Protein AF-A0A1G7FJW1-F1 (afdb_monomer)

Radius of gyration: 25.82 Å; Cα contacts (8 Å, |Δi|>4): 1; chains: 1; bounding box: 65×16×59 Å

Mean predicted aligned error: 11.9 Å

pLDDT: mean 80.2, std 13.37, range [44.41, 96.81]

Structure (mmCIF, N/CA/C/O backbone):
data_AF-A0A1G7FJW1-F1
#
_entry.id   AF-A0A1G7FJW1-F1
#
loop_
_atom_site.group_PDB
_atom_site.id
_atom_site.type_symbol
_atom_site.label_atom_id
_atom_site.label_alt_id
_atom_site.label_comp_id
_atom_site.label_asym_id
_atom_site.label_entity_id
_atom_site.label_seq_id
_atom_site.pdbx_PDB_ins_code
_atom_site.Cartn_x
_atom_site.Cartn_y
_atom_site.Cartn_z
_atom_site.occupancy
_atom_site.B_iso_or_equiv
_atom_site.auth_seq_id
_atom_site.auth_comp_id
_atom_site.auth_asym_id
_atom_site.auth_atom_id
_atom_site.pdbx_PDB_model_num
ATOM 1 N N . MET A 1 1 ? 31.245 3.807 -36.410 1.00 44.41 1 MET A N 1
ATOM 2 C CA . MET A 1 1 ? 31.666 4.457 -35.151 1.00 44.41 1 MET A CA 1
ATOM 3 C C . MET A 1 1 ? 30.658 4.081 -34.075 1.00 44.41 1 MET A C 1
ATOM 5 O O . MET A 1 1 ? 29.530 4.543 -34.138 1.00 44.41 1 MET A O 1
ATOM 9 N N . LEU A 1 2 ? 31.007 3.149 -33.186 1.00 54.72 2 LEU A N 1
ATOM 10 C CA . LEU A 1 2 ? 30.126 2.671 -32.113 1.00 54.72 2 LEU A CA 1
ATOM 11 C C . LEU A 1 2 ? 30.255 3.618 -30.915 1.00 54.72 2 LEU A C 1
ATOM 13 O O . LEU A 1 2 ? 31.334 3.735 -30.340 1.00 54.72 2 LEU A O 1
ATOM 17 N N . SER A 1 3 ? 29.178 4.329 -30.586 1.00 57.41 3 SER A N 1
ATOM 18 C CA . SER A 1 3 ? 29.148 5.321 -29.508 1.00 57.41 3 SER A CA 1
ATOM 19 C C . SER A 1 3 ? 29.236 4.643 -28.129 1.00 57.41 3 SER A C 1
ATOM 21 O O . SER A 1 3 ? 28.311 3.925 -27.751 1.00 57.41 3 SER A O 1
ATOM 23 N N . PRO A 1 4 ? 30.284 4.901 -27.325 1.00 59.19 4 PRO A N 1
ATOM 24 C CA . PRO A 1 4 ? 30.496 4.245 -26.028 1.00 59.19 4 PRO A CA 1
ATOM 25 C C . PRO A 1 4 ? 29.554 4.743 -24.913 1.00 59.19 4 PRO A C 1
ATOM 27 O O . PRO A 1 4 ? 29.597 4.242 -23.794 1.00 59.19 4 PRO A O 1
ATOM 30 N N . HIS A 1 5 ? 28.696 5.730 -25.191 1.00 55.62 5 HIS A N 1
ATOM 31 C CA . HIS A 1 5 ? 27.776 6.317 -24.208 1.00 55.62 5 HIS A CA 1
ATOM 32 C C . HIS A 1 5 ? 26.496 5.500 -23.966 1.00 55.62 5 HIS A C 1
ATOM 34 O O . HIS A 1 5 ? 25.873 5.662 -22.919 1.00 55.62 5 HIS A O 1
ATOM 40 N N . ALA A 1 6 ? 26.113 4.603 -24.881 1.00 57.12 6 ALA A N 1
ATOM 41 C CA . ALA A 1 6 ? 24.883 3.815 -24.745 1.00 57.12 6 ALA A CA 1
ATOM 42 C C . ALA A 1 6 ? 24.952 2.804 -23.581 1.00 57.12 6 ALA A C 1
ATOM 44 O O . ALA A 1 6 ? 23.977 2.602 -22.860 1.00 57.12 6 ALA A O 1
ATOM 45 N N . SER A 1 7 ? 26.130 2.221 -23.342 1.00 59.19 7 SER A N 1
ATOM 46 C CA . SER A 1 7 ? 26.336 1.193 -22.314 1.00 59.19 7 SER A CA 1
ATOM 47 C C . SER A 1 7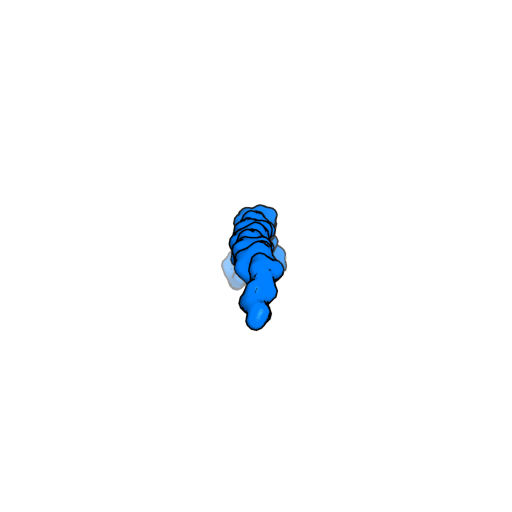 ? 26.280 1.749 -20.885 1.00 59.19 7 SER A C 1
ATOM 49 O O . SER A 1 7 ? 25.826 1.068 -19.969 1.00 59.19 7 SER A O 1
ATOM 51 N N . LEU A 1 8 ? 26.712 3.001 -20.684 1.00 58.59 8 LEU A N 1
ATOM 52 C CA . LEU A 1 8 ? 26.694 3.658 -19.370 1.00 58.59 8 LEU A CA 1
ATOM 53 C C . LEU A 1 8 ? 25.290 4.095 -18.943 1.00 58.59 8 LEU A C 1
ATOM 55 O O . LEU A 1 8 ? 24.988 4.078 -17.751 1.00 58.59 8 LEU A O 1
ATOM 59 N N . LEU A 1 9 ? 24.445 4.481 -19.900 1.00 61.44 9 LEU A N 1
ATOM 60 C CA . LEU A 1 9 ? 23.051 4.840 -19.643 1.00 61.44 9 LEU A CA 1
ATOM 61 C C . LEU A 1 9 ? 22.234 3.596 -19.275 1.00 61.44 9 LEU A C 1
ATOM 63 O O . LEU A 1 9 ? 21.567 3.602 -18.250 1.00 61.44 9 LEU A O 1
ATOM 67 N N . SER A 1 10 ? 22.422 2.483 -19.993 1.00 63.12 10 SER A N 1
ATOM 68 C CA . SER A 1 10 ? 21.732 1.215 -19.710 1.00 63.12 10 SER A CA 1
ATOM 69 C C . SER A 1 10 ? 21.972 0.688 -18.289 1.00 63.12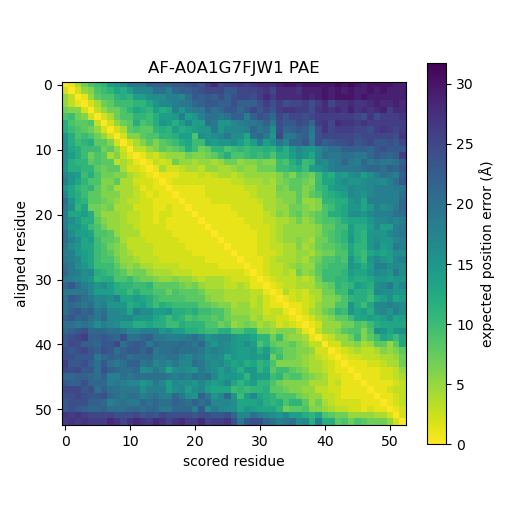 10 SER A C 1
ATOM 71 O O . SER A 1 10 ? 21.034 0.233 -17.632 1.00 63.12 10 SER A O 1
ATOM 73 N N . LEU A 1 11 ? 23.205 0.791 -17.778 1.00 70.88 11 LEU A N 1
ATOM 74 C CA . LEU A 1 11 ? 23.500 0.393 -16.401 1.00 70.88 11 LEU A CA 1
ATOM 75 C C . LEU A 1 11 ? 22.761 1.294 -15.398 1.00 70.88 11 LEU A C 1
ATOM 77 O O . LEU A 1 11 ? 22.181 0.805 -14.432 1.00 70.88 11 LEU A O 1
ATOM 81 N N . ARG A 1 12 ? 22.760 2.611 -15.638 1.00 73.19 12 ARG A N 1
ATOM 82 C CA . ARG A 1 12 ? 22.089 3.601 -14.779 1.00 73.19 12 ARG A CA 1
ATOM 83 C C . ARG A 1 12 ? 20.571 3.428 -14.789 1.00 73.19 12 ARG A C 1
ATOM 85 O O . ARG A 1 12 ? 19.958 3.491 -13.728 1.00 73.19 12 ARG A O 1
ATOM 92 N N . ASP A 1 13 ? 19.985 3.150 -15.946 1.00 80.00 13 ASP A N 1
ATOM 93 C CA . ASP A 1 13 ? 18.546 2.932 -16.097 1.00 80.00 13 ASP A CA 1
ATOM 94 C C . ASP A 1 13 ? 18.088 1.670 -15.352 1.00 80.00 13 ASP A C 1
ATOM 96 O O . ASP A 1 13 ? 17.069 1.692 -14.657 1.00 80.00 13 ASP A O 1
ATOM 100 N N . GLY A 1 14 ? 18.891 0.599 -15.392 1.00 81.62 14 GLY A N 1
ATOM 101 C CA . GLY A 1 14 ? 18.656 -0.602 -14.587 1.00 81.62 14 GLY A CA 1
ATOM 102 C C . GLY A 1 14 ? 18.715 -0.326 -13.080 1.00 81.62 14 GLY A C 1
ATOM 103 O O . GLY A 1 14 ? 17.840 -0.763 -12.332 1.00 81.62 14 GLY A O 1
ATOM 104 N N . TRP A 1 15 ? 19.699 0.457 -12.629 1.00 89.06 15 TRP A N 1
ATOM 105 C CA . TRP A 1 15 ? 19.801 0.865 -11.224 1.00 89.06 15 TRP A CA 1
ATOM 106 C C . TRP A 1 15 ? 18.611 1.709 -10.767 1.00 89.06 15 TRP A C 1
ATOM 108 O O . TRP A 1 15 ? 18.089 1.480 -9.676 1.00 89.06 15 TRP A O 1
ATOM 118 N N . ASN A 1 16 ? 18.149 2.641 -11.599 1.00 88.81 16 ASN A N 1
ATOM 119 C CA . ASN A 1 16 ? 16.973 3.455 -11.301 1.00 88.81 16 ASN A CA 1
ATOM 120 C C . ASN A 1 16 ? 15.710 2.593 -11.162 1.00 88.81 16 ASN A C 1
ATOM 122 O O . ASN A 1 16 ? 14.939 2.779 -10.225 1.00 88.81 16 ASN A O 1
ATOM 126 N N . ALA A 1 17 ? 15.525 1.591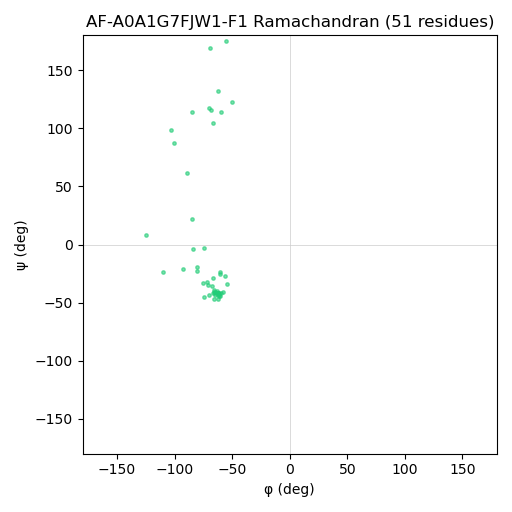 -12.024 1.00 89.06 17 ALA A N 1
ATOM 127 C CA . ALA A 1 17 ? 14.393 0.674 -11.912 1.00 89.06 17 ALA A CA 1
ATOM 128 C C . ALA A 1 17 ? 14.413 -0.119 -10.590 1.00 89.06 17 ALA A C 1
ATOM 130 O O . ALA A 1 17 ? 13.380 -0.263 -9.928 1.00 89.06 17 ALA A O 1
ATOM 131 N N . ILE A 1 18 ? 15.593 -0.588 -10.169 1.00 94.06 18 ILE A N 1
ATOM 132 C CA . ILE A 1 18 ? 15.761 -1.324 -8.907 1.00 94.06 18 ILE A CA 1
ATOM 133 C C . ILE A 1 18 ? 15.467 -0.418 -7.706 1.00 94.06 18 ILE A C 1
ATOM 135 O O . ILE A 1 18 ? 14.724 -0.817 -6.804 1.00 94.06 18 ILE A O 1
ATOM 139 N N . THR A 1 19 ? 16.008 0.803 -7.683 1.00 94.69 19 THR A N 1
ATOM 140 C CA . THR A 1 19 ? 15.787 1.735 -6.568 1.00 94.69 19 THR A CA 1
ATOM 141 C C . THR A 1 19 ? 14.322 2.150 -6.466 1.00 94.69 19 THR A C 1
ATOM 143 O O . THR A 1 19 ? 13.771 2.131 -5.365 1.00 94.69 19 THR A O 1
ATOM 146 N N . THR A 1 20 ? 13.654 2.428 -7.590 1.00 93.44 20 THR A N 1
ATOM 147 C CA . THR A 1 20 ? 12.212 2.714 -7.619 1.00 93.44 20 THR A CA 1
ATOM 148 C C . THR A 1 20 ? 11.387 1.529 -7.112 1.00 93.44 20 THR A C 1
ATOM 150 O O . THR A 1 20 ? 10.482 1.711 -6.295 1.00 93.44 20 THR A O 1
ATOM 153 N N . SER A 1 21 ? 11.707 0.301 -7.532 1.00 94.19 21 SER A N 1
ATOM 154 C CA . SER A 1 21 ? 11.001 -0.894 -7.054 1.00 94.19 21 SER A CA 1
ATOM 155 C C . SER A 1 21 ? 11.159 -1.088 -5.542 1.00 94.19 21 SER A C 1
ATOM 157 O O . SER A 1 21 ? 10.186 -1.398 -4.851 1.00 94.19 21 SER A O 1
ATOM 159 N N . LEU A 1 22 ? 12.365 -0.874 -5.011 1.00 96.81 22 LEU A N 1
ATOM 160 C CA . LEU A 1 22 ? 12.634 -0.986 -3.579 1.00 96.81 22 LEU A CA 1
ATOM 161 C C . LEU A 1 22 ? 11.908 0.102 -2.773 1.00 96.81 22 LEU A C 1
ATOM 163 O O . LEU A 1 22 ? 11.323 -0.193 -1.732 1.00 96.81 22 LEU A O 1
ATOM 167 N N . GLN A 1 23 ? 11.894 1.34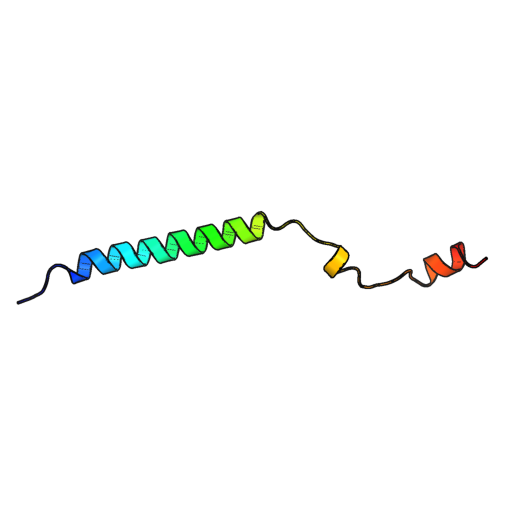4 -3.263 1.00 95.88 23 GLN A N 1
ATOM 168 C CA . GLN A 1 23 ? 11.165 2.444 -2.626 1.00 95.88 23 GLN A CA 1
ATOM 169 C C . GLN A 1 23 ? 9.661 2.159 -2.544 1.00 95.88 23 GLN A C 1
ATOM 171 O O . GLN A 1 23 ? 9.065 2.329 -1.480 1.00 95.88 23 GLN A O 1
ATOM 176 N N . ASN A 1 24 ? 9.060 1.659 -3.627 1.00 94.25 24 ASN A N 1
ATOM 177 C CA . ASN A 1 24 ? 7.643 1.290 -3.649 1.00 94.25 24 ASN A CA 1
ATOM 178 C C . ASN A 1 24 ? 7.323 0.153 -2.670 1.00 94.25 24 ASN A C 1
ATOM 180 O O . ASN A 1 24 ? 6.301 0.198 -1.984 1.00 94.25 24 ASN A O 1
ATOM 184 N N . LEU A 1 25 ? 8.206 -0.844 -2.562 1.00 95.81 25 LEU A N 1
ATOM 185 C CA . LEU A 1 25 ? 8.054 -1.930 -1.596 1.00 95.81 25 LEU A CA 1
ATOM 186 C C . LEU A 1 25 ? 8.091 -1.408 -0.154 1.00 95.81 25 LEU A C 1
ATOM 188 O O . LEU A 1 25 ? 7.219 -1.743 0.648 1.00 95.81 25 LEU A O 1
ATOM 192 N N . ILE A 1 26 ? 9.064 -0.552 0.166 1.00 95.69 26 ILE A N 1
ATOM 193 C CA . ILE A 1 26 ? 9.185 0.062 1.494 1.00 95.69 26 ILE A CA 1
ATOM 194 C C . ILE A 1 26 ? 7.948 0.909 1.811 1.00 95.69 26 ILE A C 1
ATOM 196 O O . ILE A 1 26 ? 7.431 0.824 2.923 1.00 95.69 26 ILE A O 1
ATOM 200 N N . ALA A 1 27 ? 7.444 1.687 0.850 1.00 93.00 27 ALA A N 1
ATOM 201 C CA . ALA A 1 27 ? 6.228 2.479 1.027 1.00 93.00 27 ALA A CA 1
ATOM 202 C C . ALA A 1 27 ? 5.012 1.596 1.349 1.00 93.00 27 ALA A C 1
ATOM 204 O O . ALA A 1 27 ? 4.254 1.915 2.258 1.00 93.00 27 ALA A O 1
ATOM 205 N N . ARG A 1 28 ? 4.873 0.453 0.666 1.00 89.44 28 ARG A N 1
ATOM 206 C CA . ARG A 1 28 ? 3.794 -0.520 0.894 1.00 89.44 28 ARG A CA 1
ATOM 207 C C . ARG A 1 28 ? 3.865 -1.169 2.277 1.00 89.44 28 ARG A C 1
ATOM 209 O O . ARG A 1 28 ? 2.841 -1.358 2.915 1.00 89.44 28 ARG A O 1
ATOM 216 N N . ILE A 1 29 ? 5.070 -1.517 2.731 1.00 92.00 29 ILE A N 1
ATOM 217 C CA . ILE A 1 29 ? 5.294 -2.137 4.049 1.00 92.00 29 ILE A CA 1
ATOM 218 C C . ILE A 1 29 ? 5.060 -1.129 5.177 1.00 92.00 29 ILE A C 1
ATOM 220 O O . ILE A 1 29 ? 4.591 -1.493 6.252 1.00 92.00 29 ILE A O 1
ATOM 224 N N . ARG A 1 30 ? 5.405 0.139 4.941 1.00 91.19 30 ARG A N 1
ATOM 225 C CA . ARG A 1 30 ? 5.219 1.223 5.910 1.00 91.19 30 ARG A CA 1
ATOM 226 C C . ARG A 1 30 ? 3.815 1.821 5.894 1.00 91.19 30 ARG A C 1
ATOM 228 O O . ARG A 1 30 ? 3.560 2.696 6.717 1.00 91.19 30 ARG A O 1
ATOM 235 N N . ASP A 1 31 ? 2.943 1.389 4.987 1.00 87.12 31 ASP A N 1
ATOM 236 C CA . ASP A 1 31 ? 1.555 1.838 4.941 1.00 87.12 31 ASP A CA 1
ATOM 237 C 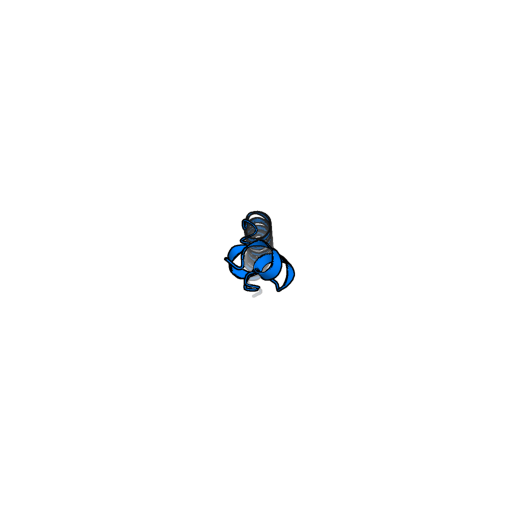C . ASP A 1 31 ? 0.802 1.305 6.173 1.00 87.12 31 ASP A C 1
ATOM 239 O O . ASP A 1 31 ? 0.696 0.085 6.349 1.00 87.12 31 ASP A O 1
ATOM 243 N N . PRO A 1 32 ? 0.317 2.178 7.075 1.00 89.12 32 PRO A N 1
ATOM 244 C CA . PRO A 1 32 ? -0.441 1.742 8.235 1.00 89.12 32 PRO A CA 1
ATOM 245 C C . PRO A 1 32 ? -1.730 1.042 7.805 1.00 89.12 32 PRO A C 1
ATOM 247 O O . PRO A 1 32 ? -2.505 1.579 7.015 1.00 89.12 32 PRO A O 1
ATOM 250 N N . TYR A 1 33 ? -2.013 -0.128 8.383 1.00 83.44 33 TYR A N 1
ATOM 251 C CA . TYR A 1 33 ? -3.309 -0.773 8.190 1.00 83.44 33 TYR A CA 1
ATOM 252 C C . TYR A 1 33 ? -4.421 0.158 8.696 1.00 83.44 33 TYR A C 1
ATOM 254 O O . TYR A 1 33 ? -4.486 0.446 9.891 1.00 83.44 33 TYR A O 1
ATOM 262 N N . ARG A 1 34 ? -5.268 0.636 7.777 1.00 84.94 34 ARG A N 1
ATOM 263 C CA . ARG A 1 34 ? -6.417 1.515 8.040 1.00 84.94 34 ARG A CA 1
ATOM 264 C C . ARG A 1 34 ? -7.706 0.703 8.053 1.00 84.94 34 ARG A C 1
ATOM 266 O O . ARG A 1 34 ? -8.353 0.559 7.008 1.00 84.94 34 ARG A O 1
ATOM 273 N N . PRO A 1 35 ? -8.092 0.126 9.204 1.00 78.81 35 PRO A N 1
ATOM 274 C CA . PRO A 1 35 ? -9.329 -0.632 9.312 1.00 78.81 35 PRO A CA 1
ATOM 275 C C . PRO A 1 35 ? -10.546 0.210 8.898 1.00 78.81 35 PRO A C 1
ATOM 277 O O . PRO A 1 35 ? -11.509 -0.340 8.377 1.00 78.81 35 PRO A O 1
ATOM 280 N N . GLU A 1 36 ? -10.502 1.535 9.029 1.00 78.25 36 GLU A N 1
ATOM 281 C CA . GLU A 1 36 ? -11.6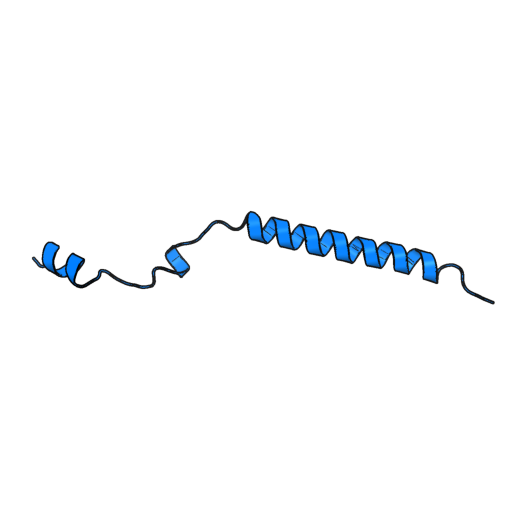17 2.435 8.707 1.00 78.25 36 GLU A CA 1
ATOM 282 C C . GLU A 1 36 ? -12.044 2.361 7.231 1.00 78.25 36 GLU A C 1
ATOM 284 O O . GLU A 1 36 ? -13.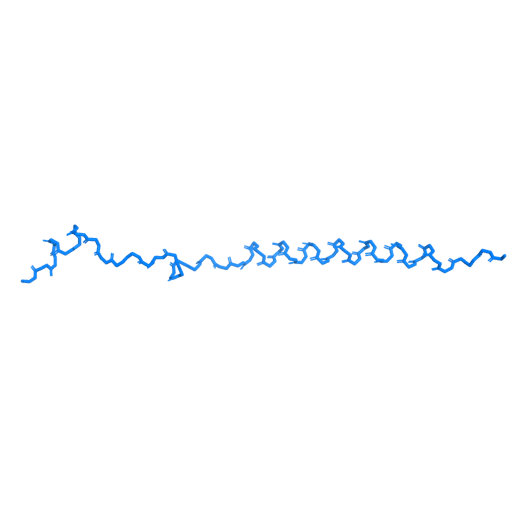201 2.621 6.914 1.00 78.25 36 GLU A O 1
ATOM 289 N N . LEU A 1 37 ? -11.141 1.959 6.326 1.00 82.44 37 LEU A N 1
ATOM 290 C CA . LEU A 1 37 ? -11.455 1.740 4.908 1.00 82.44 37 LEU A CA 1
ATOM 291 C C . LEU A 1 37 ? -12.116 0.380 4.638 1.00 82.44 37 LEU A C 1
ATOM 293 O O . LEU A 1 37 ? -12.793 0.207 3.626 1.00 82.44 37 LEU A O 1
ATOM 297 N N . HIS A 1 38 ? -11.914 -0.594 5.526 1.00 79.19 38 HIS A N 1
ATOM 298 C CA . HIS A 1 38 ? -12.309 -1.991 5.327 1.00 79.19 38 HIS A CA 1
ATOM 299 C C . HIS A 1 38 ? -13.473 -2.422 6.224 1.00 79.19 38 HIS A C 1
ATOM 301 O O . HIS A 1 38 ? -14.226 -3.333 5.877 1.00 79.19 38 HIS A O 1
ATOM 307 N N . TYR A 1 39 ? -13.681 -1.740 7.347 1.00 71.25 39 TYR A N 1
ATOM 308 C CA . TYR A 1 39 ? -14.823 -1.926 8.232 1.00 71.25 39 TYR A CA 1
ATOM 309 C C . TYR A 1 39 ? -15.983 -1.022 7.812 1.00 71.25 39 TYR A C 1
ATOM 311 O O . TYR A 1 39 ? -16.489 -0.217 8.582 1.00 71.25 39 TYR A O 1
ATOM 319 N N . MET A 1 40 ? -16.477 -1.229 6.591 1.00 73.06 40 MET A N 1
ATOM 320 C CA . MET A 1 40 ? -17.775 -0.693 6.153 1.00 73.06 40 MET A CA 1
ATOM 321 C C . MET A 1 40 ? -18.938 -1.611 6.553 1.00 73.06 40 MET A C 1
ATOM 323 O O . MET A 1 40 ? -20.013 -1.590 5.957 1.00 73.06 40 MET A O 1
ATOM 327 N N . ARG A 1 41 ? -18.734 -2.459 7.565 1.00 75.38 41 ARG A N 1
ATOM 328 C CA . ARG A 1 41 ? -19.782 -3.293 8.141 1.00 75.38 41 ARG A CA 1
ATOM 329 C C . ARG A 1 41 ? -20.186 -2.652 9.458 1.00 75.38 41 ARG A C 1
ATOM 331 O O . ARG A 1 41 ? -19.491 -2.799 10.458 1.00 75.38 41 ARG A O 1
ATOM 338 N N . GLY A 1 42 ? -21.285 -1.900 9.411 1.00 79.75 42 GLY A N 1
ATOM 339 C CA . GLY A 1 42 ? -21.914 -1.323 10.593 1.00 79.75 42 GLY A CA 1
ATOM 340 C C . GLY A 1 42 ? -22.259 -2.386 11.645 1.00 79.75 42 GLY A C 1
ATOM 341 O O . GLY A 1 42 ? -22.077 -3.588 11.409 1.00 79.75 42 GLY A O 1
ATOM 342 N N . PRO A 1 43 ? -22.749 -1.965 12.819 1.00 84.12 43 PRO A N 1
ATOM 343 C CA . PRO A 1 43 ? -23.066 -2.879 13.904 1.00 84.12 43 PRO A CA 1
ATOM 344 C C . PRO A 1 43 ? -23.930 -4.051 13.423 1.00 84.12 43 PRO A C 1
ATOM 346 O O . PRO A 1 43 ? -24.995 -3.88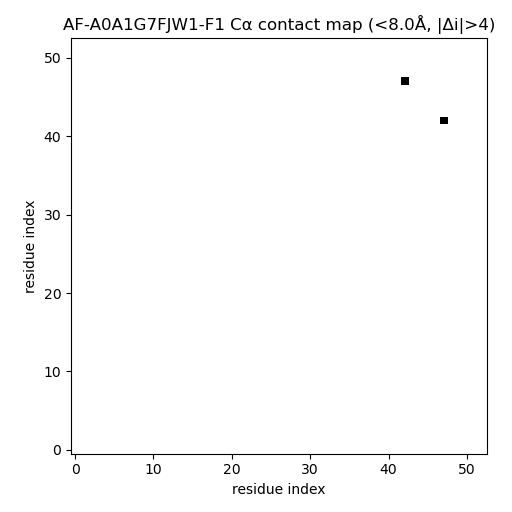6 12.837 1.00 84.12 43 PRO A O 1
ATOM 349 N N . GLY A 1 44 ? -23.437 -5.271 13.637 1.00 84.75 44 GLY A N 1
ATOM 350 C CA . GLY A 1 44 ? -24.154 -6.470 13.223 1.00 84.75 44 GLY A CA 1
ATOM 351 C C . GLY A 1 44 ? -25.426 -6.701 14.055 1.00 84.75 44 GLY A C 1
ATOM 352 O O . GLY A 1 44 ? -25.581 -6.123 15.132 1.00 84.75 44 GLY A O 1
ATOM 353 N N . PRO A 1 45 ? -26.302 -7.634 13.644 1.00 87.62 45 PRO A N 1
ATOM 354 C CA . PRO A 1 45 ? -27.545 -7.941 14.364 1.00 87.62 45 PRO A CA 1
ATOM 355 C C . PRO A 1 45 ? -27.327 -8.293 15.844 1.00 87.62 45 PRO A C 1
ATOM 357 O O . PRO A 1 45 ? -28.115 -7.915 16.703 1.00 87.62 45 PRO A O 1
ATOM 360 N N . LYS A 1 46 ? -26.205 -8.956 16.166 1.00 85.44 46 LYS A N 1
ATOM 361 C CA . LYS A 1 46 ? -25.810 -9.276 17.550 1.00 85.44 46 LYS A CA 1
ATOM 362 C C . LYS A 1 46 ? -25.465 -8.044 18.389 1.00 85.44 46 LYS A C 1
ATOM 364 O O . LYS A 1 46 ? -25.598 -8.094 19.606 1.00 85.44 46 LYS A O 1
ATOM 369 N N . TRP A 1 47 ? -24.978 -6.975 17.764 1.00 87.31 47 TRP A N 1
ATOM 370 C CA . TRP A 1 47 ? -24.717 -5.712 18.449 1.00 87.31 47 TRP A CA 1
ATOM 371 C C . TRP A 1 47 ? -26.032 -4.993 18.744 1.00 87.31 47 TRP A C 1
ATOM 373 O O . TRP A 1 47 ? -26.254 -4.601 19.887 1.00 87.31 47 TRP A O 1
ATOM 383 N N . HIS A 1 48 ? -26.936 -4.930 17.758 1.00 88.00 48 HIS A N 1
ATOM 384 C CA . HIS A 1 48 ? -28.269 -4.348 17.930 1.00 88.00 48 HIS A CA 1
ATOM 385 C C . HIS A 1 48 ? -29.094 -5.093 18.979 1.00 88.00 48 HIS A C 1
ATOM 387 O O . 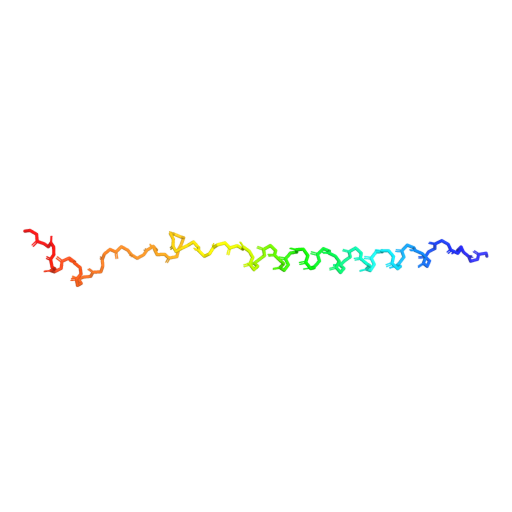HIS A 1 48 ? -29.683 -4.451 19.831 1.00 88.00 48 HIS A O 1
ATOM 393 N N . ALA A 1 49 ? -29.063 -6.428 19.015 1.00 92.12 49 ALA A N 1
ATOM 394 C CA . ALA A 1 49 ? -29.777 -7.200 20.037 1.00 92.12 49 ALA A CA 1
ATOM 395 C C . ALA A 1 49 ? -29.325 -6.891 21.481 1.00 92.12 49 ALA A C 1
ATOM 397 O O . ALA A 1 49 ? -30.079 -7.128 22.416 1.00 92.12 49 ALA A O 1
ATOM 398 N N . LYS A 1 50 ? -28.100 -6.380 21.673 1.00 86.88 50 LYS A N 1
ATOM 399 C CA . LYS A 1 50 ? -27.561 -6.005 22.993 1.00 86.88 50 LYS A CA 1
ATOM 400 C C . LYS A 1 50 ? -27.794 -4.540 23.366 1.00 86.88 50 LYS A C 1
ATOM 402 O O . LYS A 1 50 ? -27.695 -4.211 24.539 1.00 86.88 50 LYS A O 1
ATOM 407 N N . HIS A 1 51 ? -28.034 -3.679 22.379 1.00 86.75 51 HIS A N 1
ATOM 408 C CA . HIS A 1 51 ? -28.114 -2.222 22.548 1.00 86.75 51 HIS A CA 1
ATOM 409 C C . HIS A 1 51 ? -29.431 -1.639 22.020 1.00 86.75 51 HIS A C 1
ATOM 411 O O . HIS A 1 51 ? -29.564 -0.423 21.920 1.00 86.75 51 HIS A O 1
ATOM 417 N N . ALA A 1 52 ? -30.388 -2.488 21.645 1.00 75.94 52 ALA A N 1
ATOM 418 C CA . ALA A 1 52 ? -31.765 -2.087 21.428 1.00 75.94 52 ALA A CA 1
ATOM 419 C C . ALA A 1 52 ? -32.322 -1.685 22.797 1.00 75.94 52 ALA A C 1
ATOM 421 O O . ALA A 1 52 ? -32.510 -2.538 23.664 1.00 75.94 52 ALA A O 1
ATOM 422 N N . ILE A 1 53 ? -32.444 -0.372 22.984 1.00 64.94 53 ILE A N 1
ATOM 423 C CA . ILE A 1 53 ? -33.142 0.264 24.103 1.00 64.94 53 ILE A CA 1
ATOM 424 C C . ILE A 1 53 ? -34.632 -0.046 23.979 1.00 64.94 53 ILE A C 1
ATOM 426 O O . ILE A 1 53 ? -35.141 0.034 22.836 1.00 64.94 53 ILE A O 1
#

Solvent-accessible surface area (backbone atoms only — not comparable to full-atom values): 3446 Å² total; per-residue (Å²): 137,86,71,78,65,61,64,60,49,54,57,51,53,52,50,51,53,52,53,53,54,52,50,54,51,52,52,60,72,69,52,75,89,60,58,82,82,72,61,82,68,67,84,48,72,75,51,45,74,73,66,68,126

Sequence (53 aa):
MLSPHASLLSLRDGWNAITTSLQNLIARIRDPYRPELHYMRGPGPKWHAKHAI

Organism: NCBI:txid1419277

Foldseek 3Di:
DDDPVVVVVVVVVVVVVVVVVVVVVVVVVPDDDDCVVVPPPPDDPVRCVVPVD

Secondary structure (DSSP, 8-state):
---THHHHHHHHHHHHHHHHHHHHHHHHHTS---HHHH----S-HHHHHHH--